Protein AF-A0A1D6PEP0-F1 (afdb_monomer_lite)

Secondary structure (DSSP, 8-state):
---HHHHHHHHHHHHHHHHHTTTBTTTB--SSGGGHHHHHHHHHHHHHHHHHHH-GGG-HHHHHHHHHHHHHHHHTSTT---SS------

Structure (mmCIF, N/CA/C/O backbone):
data_AF-A0A1D6PEP0-F1
#
_entry.id   AF-A0A1D6PEP0-F1
#
loop_
_atom_site.group_PDB
_atom_site.id
_atom_site.type_symbol
_atom_site.label_atom_id
_atom_site.label_alt_id
_atom_site.label_comp_id
_atom_site.label_asym_id
_atom_site.label_entity_id
_atom_site.label_seq_id
_atom_site.pdbx_PDB_ins_code
_atom_site.Cartn_x
_atom_site.Cartn_y
_atom_site.Cartn_z
_atom_site.occupancy
_atom_site.B_iso_or_equiv
_atom_site.auth_seq_id
_atom_site.auth_comp_id
_atom_site.auth_asym_id
_atom_site.auth_atom_id
_atom_site.pdbx_PDB_model_num
ATOM 1 N N . MET A 1 1 ? -3.926 16.954 15.192 1.00 41.94 1 MET A N 1
ATOM 2 C CA . MET A 1 1 ? -3.948 16.148 16.434 1.00 41.94 1 MET A CA 1
ATOM 3 C C . MET A 1 1 ? -4.340 14.731 16.054 1.00 41.94 1 MET A C 1
ATOM 5 O O . MET A 1 1 ? -5.505 14.510 15.761 1.00 41.94 1 MET A O 1
ATOM 9 N N . HIS A 1 2 ? -3.393 13.794 15.984 1.00 54.50 2 HIS A N 1
ATOM 10 C CA . HIS A 1 2 ? -3.740 12.384 15.783 1.00 54.50 2 HIS A CA 1
ATOM 11 C C . HIS A 1 2 ? -4.172 11.794 17.127 1.00 54.50 2 HIS A C 1
ATOM 13 O O . HIS A 1 2 ? -3.432 11.885 18.108 1.00 54.50 2 HIS A O 1
ATOM 19 N N . SER A 1 3 ? -5.387 11.248 17.194 1.00 79.94 3 SER A N 1
ATOM 20 C CA . SER A 1 3 ? -5.852 10.515 18.372 1.00 79.94 3 SER A CA 1
ATOM 21 C C . SER A 1 3 ? -5.025 9.234 18.548 1.00 79.94 3 SER A C 1
ATOM 23 O O . SER A 1 3 ? -4.448 8.716 17.589 1.00 79.94 3 SER A O 1
ATOM 25 N N . ALA A 1 4 ? -4.973 8.685 19.764 1.00 86.44 4 ALA A N 1
ATOM 26 C CA . ALA A 1 4 ? -4.284 7.415 20.015 1.00 86.44 4 ALA A CA 1
ATOM 27 C C . ALA A 1 4 ? -4.803 6.273 19.112 1.00 86.44 4 ALA A C 1
ATOM 29 O O . ALA A 1 4 ? -4.024 5.424 18.686 1.00 86.44 4 ALA A O 1
ATOM 30 N N . ALA A 1 5 ? -6.097 6.293 18.770 1.00 88.56 5 ALA A N 1
ATOM 31 C CA . ALA A 1 5 ? -6.714 5.336 17.854 1.00 88.56 5 ALA A CA 1
ATOM 32 C C . ALA A 1 5 ? -6.191 5.478 16.415 1.00 88.56 5 ALA A C 1
ATOM 34 O O . ALA A 1 5 ? -5.767 4.485 15.828 1.00 88.56 5 ALA A O 1
ATOM 35 N N . ALA A 1 6 ? -6.129 6.705 15.884 1.00 89.06 6 ALA A N 1
ATOM 36 C CA . ALA A 1 6 ? -5.593 6.963 14.545 1.00 89.06 6 ALA A CA 1
ATOM 37 C C . ALA A 1 6 ? -4.111 6.560 14.435 1.00 89.06 6 ALA A C 1
ATOM 39 O O . ALA A 1 6 ? -3.692 5.955 13.452 1.00 89.06 6 ALA A O 1
ATOM 40 N N . ASN A 1 7 ? -3.316 6.820 15.4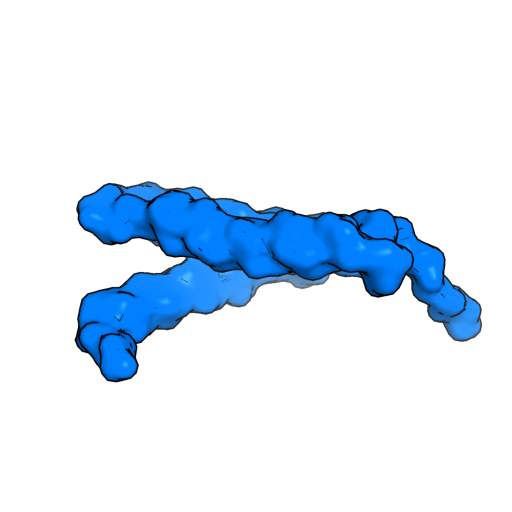80 1.00 93.56 7 ASN A N 1
ATOM 41 C CA . ASN A 1 7 ? -1.921 6.372 15.520 1.00 93.56 7 ASN A CA 1
ATOM 42 C C . ASN A 1 7 ? -1.804 4.843 15.512 1.00 93.56 7 ASN A C 1
ATOM 44 O O . ASN A 1 7 ? -0.932 4.303 14.835 1.00 93.56 7 ASN A O 1
ATOM 48 N N . LYS A 1 8 ? -2.679 4.140 16.242 1.00 95.69 8 LYS A N 1
ATOM 49 C CA . LYS A 1 8 ? -2.690 2.673 16.284 1.00 95.69 8 LYS A CA 1
ATOM 50 C C . LYS A 1 8 ? -3.040 2.072 14.919 1.00 95.69 8 LYS A C 1
ATOM 52 O O . LYS A 1 8 ? -2.357 1.148 14.490 1.00 95.69 8 LYS A O 1
ATOM 57 N N . GLN A 1 9 ? -4.043 2.627 14.238 1.00 95.94 9 GLN A N 1
ATOM 58 C CA . GLN A 1 9 ? -4.416 2.244 12.872 1.00 95.94 9 GLN A CA 1
ATOM 59 C C . GLN A 1 9 ? -3.245 2.429 11.905 1.00 95.94 9 GLN A C 1
ATOM 61 O O . GLN A 1 9 ? -2.858 1.482 11.226 1.00 95.94 9 GLN A O 1
ATOM 66 N N . ARG A 1 10 ? -2.600 3.603 11.932 1.00 94.56 10 ARG A N 1
ATOM 67 C CA . ARG A 1 10 ? -1.435 3.892 11.084 1.00 94.56 10 ARG A CA 1
ATOM 68 C C . ARG A 1 10 ? -0.289 2.909 11.314 1.00 94.56 10 ARG A C 1
ATOM 70 O O . ARG A 1 10 ? 0.300 2.423 10.358 1.00 94.56 10 ARG A O 1
ATOM 77 N N . VAL A 1 11 ? 0.033 2.607 12.574 1.00 97.38 11 VAL A N 1
ATOM 78 C CA . VAL A 1 11 ? 1.083 1.628 12.900 1.00 97.38 11 VAL A CA 1
ATOM 79 C C . VAL A 1 11 ? 0.712 0.237 12.391 1.00 97.38 11 VAL A C 1
ATOM 81 O O . VAL A 1 11 ? 1.574 -0.436 11.837 1.00 97.38 11 VAL A O 1
ATOM 84 N N . ALA A 1 12 ? -0.545 -0.190 12.535 1.00 98.12 12 ALA A N 1
ATOM 85 C CA . ALA A 1 12 ? -0.990 -1.490 12.040 1.00 98.12 12 ALA A CA 1
ATOM 86 C C . ALA A 1 12 ? -0.859 -1.605 10.513 1.00 98.12 12 ALA A C 1
ATOM 88 O O . ALA A 1 12 ? -0.322 -2.602 10.037 1.00 98.12 12 ALA A O 1
ATOM 89 N N . VAL A 1 13 ? -1.280 -0.576 9.766 1.00 98.06 13 VAL A N 1
ATOM 90 C CA . VAL A 1 13 ? -1.142 -0.521 8.299 1.00 98.06 13 VAL A CA 1
ATOM 91 C C . VAL A 1 13 ? 0.330 -0.569 7.891 1.00 98.06 13 VAL A C 1
ATOM 93 O O . VAL A 1 13 ? 0.701 -1.406 7.078 1.00 98.06 13 VAL A O 1
ATOM 96 N N . VAL A 1 14 ? 1.195 0.239 8.517 1.00 98.25 14 VAL A N 1
ATOM 97 C CA . VAL A 1 14 ? 2.639 0.236 8.216 1.00 98.25 14 VAL A CA 1
ATOM 98 C C . VAL A 1 14 ? 3.266 -1.130 8.498 1.00 98.25 14 VAL A C 1
ATOM 100 O O . VAL A 1 14 ? 3.970 -1.667 7.656 1.00 98.25 14 VAL A O 1
ATOM 103 N N . VAL A 1 15 ? 2.989 -1.740 9.653 1.00 98.62 15 VAL A N 1
ATOM 104 C CA . VAL A 1 15 ? 3.527 -3.074 9.968 1.00 98.62 15 VAL A CA 1
ATOM 105 C C . VAL A 1 15 ? 3.037 -4.120 8.964 1.00 98.62 15 VAL A C 1
ATOM 107 O O . VAL A 1 15 ? 3.824 -4.955 8.525 1.00 98.62 15 VAL A O 1
ATOM 110 N N . ALA A 1 16 ? 1.759 -4.079 8.579 1.00 98.62 16 ALA A N 1
ATOM 111 C CA . ALA A 1 16 ? 1.211 -4.997 7.587 1.00 98.62 16 ALA A CA 1
ATOM 112 C C . ALA A 1 16 ? 1.828 -4.788 6.191 1.00 98.62 16 ALA A C 1
ATOM 114 O O . ALA A 1 16 ? 2.071 -5.773 5.499 1.00 98.62 16 ALA A O 1
ATOM 115 N N . HIS A 1 17 ? 2.136 -3.546 5.804 1.00 98.62 17 HIS A N 1
ATOM 116 C CA . HIS A 1 17 ? 2.832 -3.196 4.556 1.00 98.62 17 HIS A CA 1
ATOM 117 C C . HIS A 1 17 ? 4.234 -3.811 4.499 1.00 98.62 17 HIS A C 1
ATOM 119 O O . HIS A 1 17 ? 4.551 -4.563 3.580 1.00 98.62 17 HIS A O 1
ATOM 125 N N . GLU A 1 18 ? 5.042 -3.601 5.539 1.00 98.56 18 GLU A N 1
ATOM 126 C CA . GLU A 1 18 ? 6.407 -4.147 5.595 1.00 98.56 18 GLU A CA 1
ATOM 127 C C . GLU A 1 18 ? 6.437 -5.683 5.695 1.00 98.56 18 GLU A C 1
ATOM 129 O O . GLU A 1 18 ? 7.366 -6.346 5.220 1.00 98.56 18 GLU A O 1
ATOM 134 N N . LEU A 1 19 ? 5.406 -6.282 6.302 1.00 98.62 19 LEU A N 1
ATOM 135 C CA . LEU A 1 19 ? 5.224 -7.732 6.287 1.00 98.62 19 LEU A CA 1
ATOM 136 C C . LEU A 1 19 ? 4.789 -8.236 4.906 1.00 98.62 19 LEU A C 1
ATOM 138 O O . LEU A 1 19 ? 5.274 -9.279 4.472 1.00 98.62 19 LEU A O 1
ATOM 142 N N . ALA A 1 20 ? 3.931 -7.509 4.187 1.00 98.44 20 ALA A N 1
ATOM 143 C CA . ALA A 1 20 ? 3.545 -7.859 2.821 1.00 98.44 20 ALA A CA 1
ATOM 144 C C . ALA A 1 20 ? 4.754 -7.844 1.871 1.00 98.44 20 ALA A C 1
ATOM 146 O O . ALA A 1 20 ? 4.867 -8.728 1.015 1.00 98.44 20 ALA A O 1
ATOM 147 N N . HIS A 1 21 ? 5.712 -6.936 2.089 1.00 98.50 21 HIS A N 1
ATOM 148 C CA . HIS A 1 21 ? 6.974 -6.912 1.349 1.00 98.50 21 HIS A CA 1
ATOM 149 C C . HIS A 1 21 ? 7.821 -8.180 1.484 1.00 98.50 21 HIS A C 1
ATOM 151 O O . HIS A 1 21 ? 8.623 -8.472 0.594 1.00 98.50 21 HIS A O 1
ATOM 157 N N . GLN A 1 22 ? 7.615 -8.997 2.525 1.00 98.38 22 GLN A N 1
ATOM 158 C CA . GLN A 1 22 ? 8.283 -10.300 2.618 1.00 98.38 22 GLN A CA 1
ATOM 159 C C . GLN A 1 22 ? 7.910 -11.221 1.444 1.00 98.38 22 GLN A C 1
ATOM 161 O O . GLN A 1 22 ? 8.748 -12.001 0.998 1.00 98.38 22 GLN A O 1
ATOM 166 N N . TRP A 1 23 ? 6.695 -11.091 0.896 1.00 97.69 23 TRP A N 1
ATOM 167 C CA . TRP A 1 23 ? 6.269 -11.791 -0.319 1.00 97.69 23 TRP A CA 1
ATOM 168 C C . TRP A 1 23 ? 6.447 -10.932 -1.576 1.00 97.69 23 TRP A C 1
ATOM 170 O O . TRP A 1 23 ? 7.045 -11.403 -2.542 1.00 97.69 23 TRP A O 1
ATOM 180 N N . PHE A 1 24 ? 5.969 -9.684 -1.563 1.00 95.50 24 PHE A N 1
ATOM 181 C CA . PHE A 1 24 ? 5.977 -8.774 -2.717 1.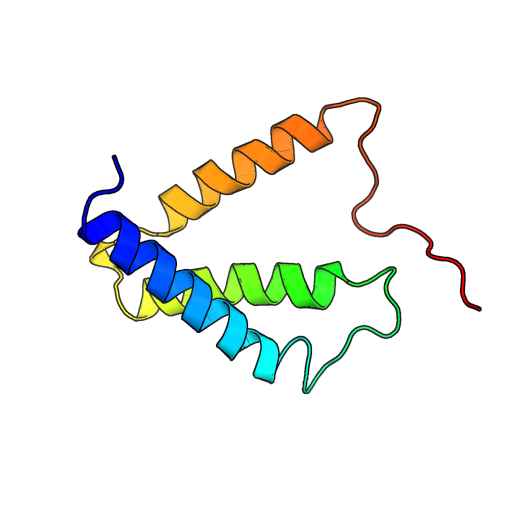00 95.50 24 PHE A CA 1
ATOM 182 C C . PHE A 1 24 ? 7.053 -7.698 -2.556 1.00 95.50 24 PHE A C 1
ATOM 184 O O . PHE A 1 24 ? 6.825 -6.634 -1.987 1.00 95.50 24 PHE A O 1
ATOM 191 N N . GLY A 1 25 ? 8.249 -8.002 -3.038 1.00 94.81 25 GLY A N 1
ATOM 192 C CA . GLY A 1 25 ? 9.441 -7.178 -2.897 1.00 94.81 25 GLY A CA 1
ATOM 193 C C . GLY A 1 25 ? 10.661 -8.029 -2.603 1.00 94.81 25 GLY A C 1
ATOM 194 O O . GLY A 1 25 ? 11.612 -8.018 -3.383 1.00 94.81 25 GLY A O 1
ATOM 195 N N . ASN A 1 26 ? 10.598 -8.829 -1.536 1.00 95.75 26 ASN A N 1
ATOM 196 C CA . ASN A 1 26 ? 11.700 -9.699 -1.130 1.00 95.75 26 ASN A CA 1
ATOM 197 C C . ASN A 1 26 ? 11.683 -11.050 -1.859 1.00 95.75 26 ASN A C 1
ATOM 199 O O . ASN A 1 26 ? 12.716 -11.469 -2.372 1.00 95.75 26 ASN A O 1
ATOM 203 N N . PHE A 1 27 ? 10.540 -11.750 -1.883 1.00 96.88 27 PHE A N 1
ATOM 204 C CA . PHE A 1 27 ? 10.447 -13.081 -2.500 1.00 96.88 27 PHE A CA 1
ATOM 205 C C . PHE A 1 27 ? 10.128 -13.019 -3.997 1.00 96.88 27 PHE A C 1
ATOM 207 O O . PHE A 1 27 ? 10.803 -13.655 -4.803 1.00 96.88 27 PHE A O 1
ATOM 214 N N . VAL A 1 28 ? 9.113 -12.239 -4.375 1.00 95.94 28 VAL A N 1
ATOM 215 C CA . VAL A 1 28 ? 8.825 -11.871 -5.764 1.00 95.94 28 VAL A CA 1
ATOM 216 C C . VAL A 1 28 ? 9.208 -10.410 -5.931 1.00 95.94 28 VAL A C 1
ATOM 218 O O . VAL A 1 28 ? 8.554 -9.536 -5.369 1.00 95.94 28 VAL A O 1
ATOM 221 N N . THR A 1 29 ? 10.277 -10.154 -6.677 1.00 96.00 29 THR A N 1
ATOM 222 C CA . THR A 1 29 ? 10.815 -8.809 -6.902 1.00 96.00 29 THR A CA 1
ATOM 223 C C . THR A 1 29 ? 10.523 -8.369 -8.330 1.00 96.00 29 THR A C 1
ATOM 225 O O . THR A 1 29 ? 10.671 -9.156 -9.265 1.00 96.00 29 THR A O 1
ATOM 228 N N . MET A 1 30 ? 10.131 -7.105 -8.502 1.00 96.25 30 MET A N 1
ATOM 229 C CA . MET A 1 30 ? 10.078 -6.451 -9.810 1.00 96.25 30 MET A CA 1
ATOM 230 C C . MET A 1 30 ? 11.367 -6.682 -10.620 1.00 96.25 30 MET A C 1
ATOM 232 O O . MET A 1 30 ? 12.469 -6.625 -10.076 1.00 96.25 30 MET A O 1
ATOM 236 N N . GLU A 1 31 ? 11.236 -6.903 -11.927 1.00 95.25 31 GLU A N 1
ATOM 237 C CA . GLU A 1 31 ? 12.402 -7.094 -12.803 1.00 95.25 31 GLU A CA 1
ATOM 238 C C . GLU A 1 31 ? 13.274 -5.832 -12.867 1.00 95.25 31 GLU A C 1
ATOM 240 O O . GLU A 1 31 ? 14.502 -5.904 -12.858 1.00 95.25 31 GLU A O 1
ATOM 245 N N . TRP A 1 32 ? 12.629 -4.665 -12.881 1.00 96.31 32 TRP A N 1
ATOM 246 C CA . T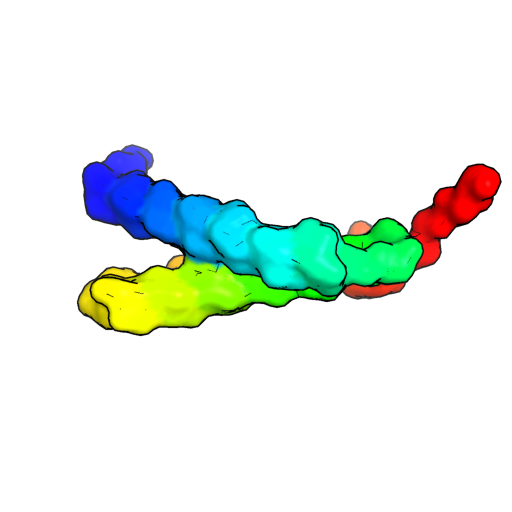RP A 1 32 ? 13.291 -3.371 -12.911 1.00 96.31 32 TRP A CA 1
ATOM 247 C C . TRP A 1 32 ? 12.455 -2.294 -12.219 1.00 96.31 32 TRP A C 1
ATOM 249 O O . TRP A 1 32 ? 11.257 -2.460 -11.982 1.00 96.31 32 TRP A O 1
ATOM 259 N N . TRP A 1 33 ? 13.086 -1.157 -11.926 1.00 95.81 33 TRP A N 1
ATOM 260 C CA . TRP A 1 33 ? 12.477 -0.018 -11.235 1.00 95.81 33 TRP A CA 1
ATOM 261 C C . TRP A 1 33 ? 11.286 0.600 -11.974 1.00 95.81 33 TRP A C 1
ATOM 263 O O . TRP A 1 33 ? 10.432 1.210 -11.337 1.00 95.81 33 TRP A O 1
ATOM 273 N N . THR A 1 34 ? 11.183 0.400 -13.292 1.00 96.06 34 THR A N 1
ATOM 274 C CA . THR A 1 34 ? 9.978 0.717 -14.085 1.00 96.06 34 THR A CA 1
ATOM 275 C C . THR A 1 34 ? 8.717 0.097 -13.487 1.00 96.06 34 THR A C 1
ATOM 277 O O . THR A 1 34 ? 7.641 0.685 -13.563 1.00 96.06 34 THR A O 1
ATOM 280 N N . HIS A 1 35 ? 8.856 -1.068 -12.850 1.00 95.69 35 HIS A N 1
ATOM 281 C CA . HIS A 1 35 ? 7.766 -1.830 -12.258 1.00 95.69 35 HIS A CA 1
ATOM 282 C C . HIS A 1 35 ? 7.743 -1.746 -10.723 1.00 95.69 35 HIS A C 1
ATOM 284 O O . HIS A 1 35 ? 7.161 -2.616 -10.081 1.00 95.69 35 HIS A O 1
ATOM 290 N N . LEU A 1 36 ? 8.324 -0.698 -10.116 1.00 96.06 36 LEU A N 1
ATOM 291 C CA . LEU A 1 36 ? 8.304 -0.482 -8.657 1.00 96.06 36 LEU A CA 1
ATOM 292 C C . LEU A 1 36 ? 6.891 -0.551 -8.060 1.00 96.06 36 LEU A C 1
ATOM 294 O O . LEU A 1 36 ? 6.695 -1.050 -6.950 1.00 96.06 36 LEU A O 1
ATOM 298 N N . TRP A 1 37 ? 5.897 -0.107 -8.827 1.00 95.44 37 TRP A N 1
ATOM 299 C CA . TRP A 1 37 ? 4.492 -0.164 -8.443 1.00 95.44 37 TRP A CA 1
ATOM 300 C C . TRP A 1 37 ? 4.005 -1.588 -8.122 1.00 95.44 37 TRP A C 1
ATOM 302 O O . TRP A 1 37 ? 3.101 -1.733 -7.301 1.00 95.44 37 TRP A O 1
ATOM 312 N N . LEU A 1 38 ? 4.601 -2.633 -8.718 1.00 95.94 38 LEU A N 1
ATOM 313 C CA . LEU A 1 38 ? 4.255 -4.027 -8.424 1.00 95.94 38 LEU A CA 1
ATOM 314 C C . LEU A 1 38 ? 4.585 -4.401 -6.982 1.00 95.94 38 LEU A C 1
ATOM 316 O O . LEU A 1 38 ? 3.856 -5.187 -6.392 1.00 95.94 38 LEU A O 1
ATOM 320 N N . ASN A 1 39 ? 5.646 -3.840 -6.406 1.00 97.19 39 ASN A N 1
ATOM 321 C CA . ASN A 1 39 ? 5.994 -4.101 -5.015 1.00 97.19 39 ASN A CA 1
ATOM 322 C C . ASN A 1 39 ? 5.169 -3.200 -4.089 1.00 97.19 39 ASN A C 1
ATOM 324 O O . ASN A 1 39 ? 4.412 -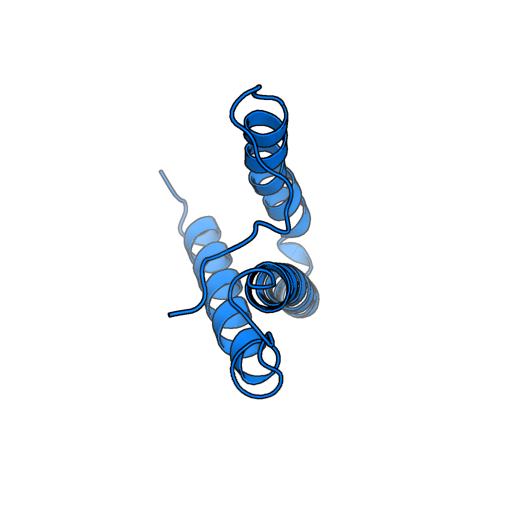3.689 -3.254 1.00 97.19 39 ASN A O 1
ATOM 328 N N . GLU A 1 40 ? 5.277 -1.881 -4.263 1.00 97.50 40 GLU A N 1
ATOM 329 C CA . GLU A 1 40 ? 4.691 -0.897 -3.342 1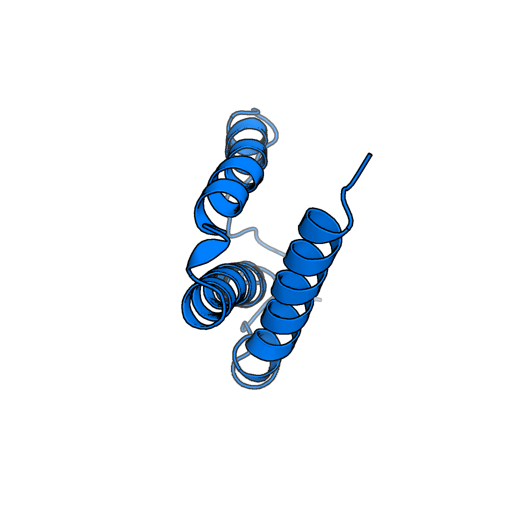.00 97.50 40 GLU A CA 1
ATOM 330 C C . GLU A 1 40 ? 3.160 -0.863 -3.402 1.00 97.50 40 GLU A C 1
ATOM 332 O O . GLU A 1 40 ? 2.488 -0.803 -2.371 1.00 97.50 40 GLU A O 1
ATOM 337 N N . GLY A 1 41 ? 2.586 -0.944 -4.605 1.00 96.31 41 GLY A N 1
ATOM 338 C CA . GLY A 1 41 ? 1.138 -0.932 -4.803 1.00 96.31 41 GLY A CA 1
ATOM 339 C C . GLY A 1 41 ? 0.469 -2.183 -4.236 1.00 96.31 41 GLY A C 1
ATOM 340 O O . GLY A 1 41 ? -0.547 -2.077 -3.546 1.00 96.31 41 GLY A O 1
ATOM 341 N N . PHE A 1 42 ? 1.060 -3.364 -4.459 1.00 96.56 42 PHE A N 1
ATOM 342 C CA . PHE A 1 42 ? 0.552 -4.608 -3.872 1.00 96.56 42 PHE A CA 1
ATOM 343 C C . PHE A 1 42 ? 0.725 -4.637 -2.356 1.00 96.56 42 PHE A C 1
ATOM 345 O O . PHE A 1 42 ? -0.229 -4.990 -1.665 1.00 96.56 42 PHE A O 1
ATOM 352 N N . ALA A 1 43 ? 1.891 -4.250 -1.826 1.00 98.25 43 ALA A N 1
ATOM 353 C CA . ALA A 1 43 ? 2.112 -4.198 -0.382 1.00 98.25 43 ALA A CA 1
ATOM 354 C C . ALA A 1 43 ? 1.116 -3.254 0.306 1.00 98.25 43 ALA A C 1
ATOM 356 O O . ALA A 1 43 ? 0.490 -3.646 1.293 1.00 98.25 43 ALA A O 1
ATOM 357 N N . THR A 1 44 ? 0.858 -2.084 -0.291 1.00 97.81 44 THR A N 1
ATOM 358 C CA . THR A 1 44 ? -0.144 -1.133 0.209 1.00 97.81 44 THR A CA 1
ATOM 359 C C . THR A 1 44 ? -1.530 -1.771 0.227 1.00 97.81 44 THR A C 1
ATOM 361 O O . THR A 1 44 ? -2.190 -1.779 1.264 1.00 97.81 44 THR A O 1
ATOM 364 N N . TRP A 1 45 ? -1.980 -2.366 -0.881 1.00 97.81 45 TRP A N 1
ATOM 365 C CA . TRP A 1 45 ? -3.311 -2.978 -0.950 1.00 97.81 45 TRP A CA 1
ATOM 366 C C . TRP A 1 45 ? -3.476 -4.155 0.028 1.00 97.81 45 TRP A C 1
ATOM 368 O O . TRP A 1 45 ? -4.479 -4.232 0.741 1.00 97.81 45 TRP A O 1
ATOM 378 N N . VAL A 1 46 ? -2.472 -5.036 0.120 1.00 98.25 46 VAL A N 1
ATOM 379 C CA . VAL A 1 46 ? -2.460 -6.162 1.068 1.00 98.25 46 VAL A CA 1
ATOM 380 C C . VAL A 1 46 ? -2.467 -5.665 2.512 1.00 98.25 46 VAL A C 1
ATOM 382 O O . VAL A 1 46 ? -3.129 -6.278 3.347 1.00 98.25 46 VAL A O 1
ATOM 385 N N . SER A 1 47 ? -1.787 -4.557 2.820 1.00 98.44 47 SER A N 1
ATOM 386 C CA . SER A 1 47 ? -1.761 -4.000 4.176 1.00 98.44 47 SER A CA 1
ATOM 387 C C . SER A 1 47 ? -3.162 -3.619 4.666 1.00 98.44 47 SER A C 1
ATOM 389 O O . SER A 1 47 ? -3.559 -4.013 5.764 1.00 98.44 47 SER A O 1
ATOM 391 N N . TYR A 1 48 ? -3.951 -2.946 3.823 1.00 98.25 48 TYR A N 1
ATOM 392 C CA . TYR A 1 48 ? -5.325 -2.555 4.133 1.00 98.25 48 TYR A CA 1
ATOM 393 C C . TYR A 1 48 ? -6.257 -3.762 4.204 1.00 98.25 48 TYR A C 1
ATOM 395 O O . TYR A 1 48 ? -7.046 -3.858 5.143 1.00 98.25 48 TYR A O 1
ATOM 403 N N . LEU A 1 49 ? -6.114 -4.721 3.282 1.00 98.44 49 LEU A N 1
ATOM 404 C CA . LEU A 1 49 ? -6.850 -5.982 3.334 1.00 98.44 49 LEU A CA 1
ATOM 405 C C . LEU A 1 49 ? -6.578 -6.736 4.643 1.00 98.44 49 LEU A C 1
ATOM 407 O O . LEU A 1 49 ? -7.515 -7.153 5.315 1.00 98.44 49 LEU A O 1
ATOM 411 N N . ALA A 1 50 ? -5.313 -6.901 5.028 1.00 98.38 50 ALA A N 1
ATOM 412 C CA . ALA A 1 50 ? -4.939 -7.619 6.241 1.00 98.38 50 ALA A CA 1
ATOM 413 C C . ALA A 1 50 ? -5.450 -6.912 7.503 1.00 98.38 50 ALA A C 1
ATOM 415 O O . ALA A 1 50 ? -6.020 -7.559 8.381 1.00 98.38 50 ALA A O 1
ATOM 416 N N . VAL A 1 51 ? -5.287 -5.589 7.598 1.00 98.44 51 VAL A N 1
ATOM 417 C CA . VAL A 1 51 ? -5.774 -4.816 8.750 1.00 98.44 51 VAL A CA 1
ATOM 418 C C . VAL A 1 51 ? -7.297 -4.873 8.858 1.00 98.44 51 VAL A C 1
ATOM 420 O O . VAL A 1 51 ? -7.797 -5.039 9.966 1.00 98.44 51 VAL A O 1
ATOM 423 N N . ASP A 1 52 ? -8.029 -4.809 7.745 1.00 98.38 52 ASP A N 1
ATOM 424 C CA . ASP A 1 52 ? -9.489 -4.967 7.723 1.00 98.38 52 ASP A CA 1
ATOM 425 C C . ASP A 1 52 ? -9.931 -6.370 8.179 1.00 98.38 52 ASP A C 1
ATOM 427 O O . ASP A 1 52 ? -10.899 -6.506 8.921 1.00 98.38 52 ASP A O 1
ATOM 431 N N . GLN A 1 53 ? -9.179 -7.421 7.828 1.00 98.25 53 GLN A N 1
ATOM 432 C CA . GLN A 1 53 ? -9.439 -8.779 8.324 1.00 98.25 53 GLN A CA 1
ATOM 433 C C . GLN A 1 53 ? -9.192 -8.924 9.835 1.00 98.25 53 GLN A C 1
ATOM 435 O O . GLN A 1 53 ? -9.934 -9.636 10.511 1.00 98.25 53 GLN A O 1
ATOM 440 N N . PHE A 1 54 ? -8.155 -8.278 10.379 1.00 97.94 54 PHE A N 1
ATOM 441 C CA . PHE A 1 54 ? -7.837 -8.356 11.811 1.00 97.94 54 PHE A CA 1
ATOM 442 C C . PHE A 1 54 ? -8.686 -7.419 12.681 1.00 97.94 54 PHE A C 1
ATOM 444 O O . PHE A 1 54 ? -8.967 -7.756 13.832 1.00 97.94 54 PHE A O 1
ATOM 451 N N . PHE A 1 55 ? -9.071 -6.257 12.151 1.00 97.50 55 PHE A N 1
ATOM 452 C CA . PHE A 1 55 ? -9.768 -5.182 12.865 1.00 97.50 55 PHE A CA 1
ATOM 453 C C . PHE A 1 55 ? -10.903 -4.589 12.004 1.00 97.50 55 PHE A C 1
ATOM 455 O O . PHE A 1 55 ? -10.853 -3.408 11.637 1.00 97.50 55 PHE A O 1
ATOM 462 N N . PRO A 1 56 ? -11.937 -5.380 11.660 1.00 97.12 56 PRO A N 1
ATOM 463 C CA . PRO A 1 56 ? -13.006 -4.951 10.750 1.00 97.12 56 PRO A CA 1
ATOM 464 C C . PRO A 1 56 ? -13.782 -3.731 11.265 1.00 97.12 56 PRO A C 1
ATOM 466 O O . PRO A 1 56 ? -14.328 -2.946 10.492 1.00 97.12 56 PRO A O 1
ATOM 469 N N . GLU A 1 57 ? -13.813 -3.508 12.579 1.00 96.50 57 GLU A N 1
ATOM 470 C CA . GLU A 1 57 ? -14.483 -2.364 13.191 1.00 96.50 57 GLU A CA 1
ATOM 471 C C . GLU A 1 57 ? -13.787 -1.019 12.917 1.00 96.50 57 GLU A C 1
ATOM 473 O O . GLU A 1 57 ? -14.386 0.041 13.113 1.00 96.50 57 GLU A O 1
ATOM 478 N N . TRP A 1 58 ? -12.533 -1.034 12.452 1.00 96.38 58 TRP A N 1
ATOM 479 C CA . TRP A 1 58 ? -11.777 0.181 12.136 1.00 96.38 58 TRP A CA 1
ATOM 480 C C . TRP A 1 58 ? -12.170 0.810 10.801 1.00 96.38 58 TRP A C 1
ATOM 482 O O . TRP A 1 58 ? -11.867 1.987 10.604 1.00 96.38 58 TRP A O 1
ATOM 492 N N . ASN A 1 59 ? -12.856 0.068 9.921 1.00 94.62 59 ASN A N 1
ATOM 493 C CA . ASN A 1 59 ? -13.282 0.524 8.594 1.00 94.62 59 ASN A CA 1
ATOM 494 C C . ASN A 1 59 ? -12.137 1.180 7.796 1.00 94.62 59 ASN A C 1
ATOM 496 O O . ASN A 1 59 ? -12.314 2.240 7.198 1.00 94.62 59 ASN A O 1
ATOM 500 N N . VAL A 1 60 ? -10.946 0.572 7.798 1.00 96.56 60 VAL A N 1
ATOM 501 C CA . VAL A 1 60 ? -9.715 1.183 7.254 1.00 96.56 60 VAL A CA 1
ATOM 502 C C . VAL A 1 60 ? -9.781 1.502 5.758 1.00 96.56 60 VAL A C 1
ATOM 504 O O . VAL A 1 60 ? -9.050 2.364 5.282 1.00 96.56 60 VAL A O 1
ATOM 507 N N . TRP A 1 61 ? -10.708 0.898 5.015 1.00 96.94 61 TRP A N 1
ATOM 508 C CA . TRP A 1 61 ? -10.950 1.239 3.614 1.00 96.94 61 TRP A CA 1
ATOM 509 C C . TRP A 1 61 ? -11.427 2.681 3.393 1.00 96.94 61 TRP A C 1
ATOM 511 O O . TRP A 1 61 ? -11.191 3.233 2.320 1.00 96.94 61 TRP A O 1
ATOM 521 N N . THR A 1 62 ? -12.047 3.336 4.382 1.00 94.81 62 THR A N 1
ATOM 522 C CA . THR A 1 62 ? -12.358 4.772 4.260 1.00 94.81 62 THR A CA 1
ATOM 523 C C . THR A 1 62 ? -11.081 5.610 4.235 1.00 94.81 62 THR A C 1
ATOM 525 O O . THR A 1 62 ? -10.970 6.516 3.415 1.00 94.81 62 THR A O 1
ATOM 528 N N . GLN A 1 63 ? -10.085 5.245 5.048 1.00 92.75 63 GLN A N 1
ATOM 529 C CA . GLN A 1 63 ? -8.762 5.879 5.057 1.00 92.75 63 GLN A CA 1
ATOM 530 C C . GLN A 1 63 ? -8.030 5.620 3.738 1.00 92.75 63 GLN A C 1
ATOM 532 O O . GLN A 1 63 ? -7.497 6.553 3.146 1.00 92.75 63 GLN A O 1
ATOM 537 N N . PHE A 1 64 ? -8.103 4.393 3.210 1.00 95.56 64 PHE A N 1
ATOM 538 C CA . PHE A 1 64 ? -7.552 4.063 1.892 1.00 95.56 64 PHE A CA 1
ATOM 539 C C . PHE A 1 64 ? -8.110 4.970 0.781 1.00 95.56 64 PHE A C 1
ATOM 541 O O . PHE A 1 64 ? -7.360 5.453 -0.071 1.00 95.56 64 PHE A O 1
ATOM 548 N N . LEU A 1 65 ? -9.423 5.234 0.786 1.00 95.50 65 LEU A N 1
ATOM 549 C CA . LEU A 1 65 ? -10.062 6.135 -0.179 1.00 95.50 65 LEU A CA 1
ATOM 550 C C . LEU A 1 65 ? -9.609 7.591 -0.004 1.00 95.50 65 LEU A C 1
ATOM 552 O O . LEU A 1 65 ? -9.356 8.275 -0.997 1.00 95.50 65 LEU A O 1
ATOM 556 N N . GLU A 1 66 ? -9.492 8.064 1.239 1.00 92.62 66 GLU A N 1
ATOM 557 C CA . GLU A 1 66 ? -9.001 9.412 1.549 1.00 92.62 66 GLU A CA 1
ATOM 558 C C . GLU A 1 66 ? -7.551 9.614 1.083 1.00 92.62 66 GLU A C 1
ATOM 560 O O . GLU A 1 66 ? -7.237 10.635 0.467 1.00 92.62 66 GLU A O 1
ATOM 565 N N . GLU A 1 67 ? -6.681 8.630 1.310 1.00 91.12 67 GLU A N 1
ATOM 566 C CA . GLU A 1 67 ? -5.286 8.653 0.858 1.00 91.12 67 GLU A CA 1
ATOM 567 C C . GLU A 1 67 ? -5.189 8.574 -0.673 1.00 91.12 67 GLU A C 1
ATOM 569 O O . GLU A 1 67 ? -4.469 9.360 -1.295 1.00 91.12 67 GLU A O 1
ATOM 574 N N . SER A 1 68 ? -5.994 7.716 -1.309 1.00 94.56 68 SER A N 1
ATOM 575 C CA . SER A 1 68 ? -6.060 7.593 -2.775 1.00 94.56 68 SER A CA 1
ATOM 576 C C . SER A 1 68 ? -6.504 8.890 -3.457 1.00 94.56 68 SER A C 1
ATOM 578 O O . SER A 1 68 ? -6.049 9.209 -4.558 1.00 94.56 68 SER A O 1
ATOM 580 N N . ALA A 1 69 ? -7.346 9.694 -2.798 1.00 95.31 69 ALA A N 1
ATOM 581 C CA . ALA A 1 69 ? -7.787 10.982 -3.327 1.00 95.31 69 ALA A CA 1
ATOM 582 C C . ALA A 1 69 ? -6.630 11.978 -3.529 1.00 95.31 69 ALA A C 1
ATOM 584 O O . ALA A 1 69 ? -6.730 12.867 -4.378 1.00 95.31 69 ALA A O 1
ATOM 585 N N . ILE A 1 70 ? -5.527 11.843 -2.783 1.00 92.81 70 ILE A N 1
ATOM 586 C CA . ILE A 1 70 ? -4.299 12.620 -3.011 1.00 92.81 70 ILE A CA 1
ATOM 587 C C . ILE A 1 70 ? -3.667 12.204 -4.343 1.00 92.81 70 ILE A C 1
ATOM 589 O O . ILE A 1 70 ? -3.325 13.072 -5.146 1.00 92.81 70 ILE A O 1
ATOM 593 N N . GLY A 1 71 ? -3.588 10.896 -4.606 1.00 92.31 71 GLY A N 1
ATOM 594 C CA . GLY A 1 71 ? -3.112 10.341 -5.874 1.00 92.31 71 GLY A CA 1
ATOM 595 C C . GLY A 1 71 ? -3.901 10.873 -7.069 1.00 92.31 71 GLY A C 1
ATOM 596 O O . GLY A 1 71 ? -3.306 11.408 -7.997 1.00 92.31 71 GLY A O 1
ATOM 597 N N . PHE A 1 72 ? -5.237 10.857 -7.005 1.00 95.38 72 PHE A N 1
ATOM 598 C CA . PHE A 1 72 ? -6.085 11.396 -8.081 1.00 95.38 72 PHE A CA 1
ATOM 599 C C . PHE A 1 72 ? -5.868 12.890 -8.342 1.00 95.38 72 PHE A C 1
ATOM 601 O O . PHE A 1 72 ? -5.905 13.335 -9.487 1.00 95.38 72 PHE A O 1
ATOM 608 N N . LYS A 1 73 ? -5.627 13.688 -7.293 1.00 96.31 73 LYS A N 1
ATOM 609 C CA . LYS A 1 73 ? -5.327 15.119 -7.455 1.00 96.31 73 LYS A CA 1
ATOM 610 C C . LYS A 1 73 ? -3.997 15.349 -8.166 1.00 96.31 73 LYS A C 1
ATOM 612 O O . LYS A 1 73 ? -3.907 16.283 -8.955 1.00 96.31 73 LYS A O 1
ATOM 617 N N . LEU A 1 74 ? -2.983 14.537 -7.866 1.00 96.00 74 LEU A N 1
ATOM 618 C CA . LEU A 1 74 ? -1.674 14.617 -8.516 1.00 96.00 74 LEU A CA 1
ATOM 619 C C . LEU A 1 74 ? -1.737 14.121 -9.962 1.00 96.00 74 LEU A C 1
ATOM 621 O O . LEU A 1 74 ? -1.171 14.764 -10.841 1.00 96.00 74 LEU A O 1
ATOM 625 N N . ASP A 1 75 ? -2.468 13.036 -10.209 1.00 96.50 75 ASP A N 1
ATOM 626 C CA . ASP A 1 75 ? -2.652 12.454 -11.541 1.00 96.50 75 ASP A CA 1
ATOM 627 C C . ASP A 1 75 ? -3.367 13.415 -12.509 1.00 96.50 75 ASP A C 1
ATOM 629 O O . ASP A 1 75 ? -3.049 13.474 -13.694 1.00 96.50 75 ASP A O 1
ATOM 633 N N . ALA A 1 76 ? -4.264 14.258 -11.985 1.00 97.00 76 ALA A N 1
ATOM 634 C CA . ALA A 1 76 ? -4.953 15.298 -12.750 1.00 97.00 76 ALA A CA 1
ATOM 635 C C . ALA A 1 76 ? -4.053 16.471 -13.199 1.00 97.00 76 ALA A C 1
ATOM 637 O O . ALA A 1 76 ? -4.495 17.316 -13.983 1.00 97.00 76 ALA A O 1
ATOM 638 N N . LEU A 1 77 ? -2.817 16.580 -12.697 1.00 97.06 77 LEU A N 1
ATOM 639 C CA . LEU A 1 77 ? -1.883 17.630 -13.103 1.00 97.06 77 LEU A CA 1
ATOM 640 C C . LEU A 1 77 ? -1.210 17.267 -14.428 1.00 97.06 77 LEU A C 1
ATOM 642 O O . LEU A 1 77 ? -0.817 16.132 -14.646 1.00 97.06 77 LEU A O 1
ATOM 646 N N . ALA A 1 78 ? -0.945 18.262 -15.278 1.00 94.88 78 ALA A N 1
ATOM 647 C CA . ALA A 1 78 ? -0.209 18.043 -16.530 1.00 94.88 78 ALA A CA 1
ATOM 648 C C . ALA A 1 78 ? 1.235 17.533 -16.326 1.00 94.88 78 ALA A C 1
ATOM 650 O O . ALA A 1 78 ? 1.848 17.036 -17.264 1.00 94.88 78 ALA A O 1
ATOM 651 N N . GLY A 1 79 ? 1.784 17.697 -15.117 1.00 94.12 79 GLY A N 1
ATOM 652 C CA . GLY A 1 79 ? 3.091 17.168 -14.722 1.00 94.12 79 GLY A CA 1
ATOM 653 C C . GLY A 1 79 ? 3.042 15.764 -14.114 1.00 94.12 79 GLY A C 1
ATOM 654 O O . GLY A 1 79 ? 4.036 15.353 -13.518 1.00 94.12 79 GLY A O 1
ATOM 655 N N . SER A 1 80 ? 1.906 15.063 -14.192 1.00 95.62 80 SER A N 1
ATOM 656 C CA . SER A 1 80 ? 1.811 13.659 -13.796 1.00 95.62 80 SER A CA 1
ATOM 657 C C . SER A 1 80 ? 2.601 12.759 -14.749 1.00 95.62 80 SER A C 1
ATOM 659 O O . SER A 1 80 ? 3.172 13.199 -15.753 1.00 95.62 80 SER A O 1
ATOM 6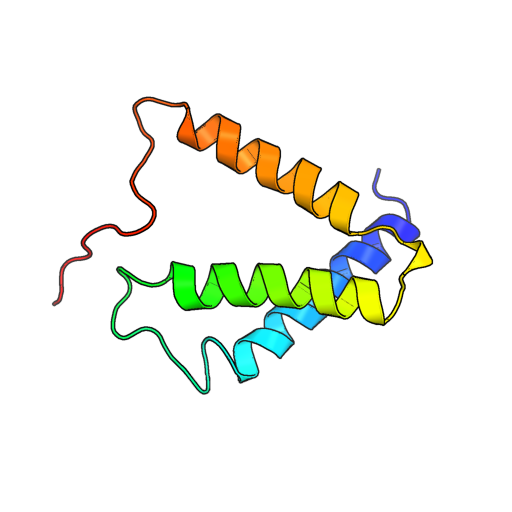61 N N . HIS A 1 81 ? 2.669 11.477 -14.413 1.00 94.12 81 HIS A N 1
ATOM 662 C CA . HIS A 1 81 ? 3.324 10.479 -15.237 1.00 94.12 81 HIS A CA 1
ATOM 663 C C . HIS A 1 81 ? 2.551 9.155 -15.188 1.00 94.12 81 HIS A C 1
ATOM 665 O O . HIS A 1 81 ? 1.896 8.870 -14.183 1.00 94.12 81 HIS A O 1
ATOM 671 N N . PRO A 1 82 ? 2.646 8.313 -16.234 1.00 95.12 82 PRO A N 1
ATOM 672 C CA . PRO A 1 82 ? 2.151 6.942 -16.181 1.00 95.12 82 PRO A CA 1
ATOM 673 C C . PRO A 1 82 ? 2.732 6.167 -14.993 1.00 95.12 82 PRO A C 1
ATOM 675 O O . PRO A 1 82 ? 3.850 6.431 -14.561 1.00 95.12 82 PRO A O 1
ATOM 678 N N . ILE A 1 83 ? 2.004 5.168 -14.492 1.00 93.75 83 ILE A N 1
ATOM 679 C CA . ILE A 1 83 ? 2.473 4.311 -13.386 1.00 93.75 83 ILE A CA 1
ATOM 680 C C . ILE A 1 83 ? 3.802 3.614 -13.729 1.00 93.75 83 ILE A C 1
ATOM 682 O O . ILE A 1 83 ? 4.667 3.470 -12.868 1.00 93.75 83 ILE A O 1
ATOM 686 N N . GLU A 1 84 ? 3.979 3.216 -14.988 1.00 93.44 84 GLU A N 1
ATOM 687 C CA . GLU A 1 84 ? 5.229 2.660 -15.496 1.00 93.44 84 GLU A CA 1
ATOM 688 C C . GLU A 1 84 ? 6.021 3.741 -16.235 1.00 93.44 84 GLU A C 1
ATOM 690 O O . GLU A 1 84 ? 5.589 4.256 -17.267 1.00 93.44 84 GLU A O 1
ATOM 695 N N . MET A 1 85 ? 7.194 4.077 -15.705 1.00 91.88 85 MET A N 1
ATOM 696 C CA . MET A 1 85 ? 8.098 5.066 -16.287 1.00 91.88 85 MET A CA 1
ATOM 697 C C . MET A 1 85 ? 9.439 4.429 -16.591 1.00 91.88 85 MET A C 1
ATOM 699 O O . MET A 1 85 ? 10.020 3.769 -15.733 1.00 91.88 85 MET A O 1
ATOM 703 N N . TYR A 1 86 ? 9.951 4.662 -17.801 1.00 91.12 86 TYR A N 1
ATOM 704 C CA . TYR A 1 86 ? 11.271 4.182 -18.190 1.00 91.12 86 TYR A CA 1
ATOM 705 C C . TYR A 1 86 ? 12.356 4.759 -17.275 1.00 91.12 86 TYR A C 1
ATOM 707 O O . TYR A 1 86 ? 12.516 5.976 -17.169 1.00 91.12 86 TYR A O 1
ATOM 715 N N . ILE A 1 87 ? 13.129 3.869 -16.656 1.00 91.06 87 ILE A N 1
ATOM 716 C CA . ILE A 1 87 ? 14.294 4.207 -15.842 1.00 91.06 87 ILE A CA 1
ATOM 717 C C . ILE A 1 87 ? 15.523 3.643 -16.547 1.00 91.06 87 ILE A C 1
ATOM 719 O O . ILE A 1 87 ? 15.573 2.452 -16.859 1.00 91.06 87 ILE A O 1
ATOM 723 N N . LEU A 1 88 ? 16.496 4.520 -16.811 1.00 88.06 88 LEU A N 1
ATOM 724 C CA . LEU A 1 88 ? 17.749 4.173 -17.479 1.00 88.06 88 LEU A CA 1
ATOM 725 C C . LEU A 1 88 ? 18.427 2.997 -16.770 1.00 88.06 88 LEU A C 1
ATOM 727 O O . LEU A 1 88 ? 18.661 3.051 -15.564 1.00 88.06 88 LEU A O 1
ATOM 731 N N . HIS A 1 89 ? 18.761 1.965 -17.539 1.00 77.69 89 HIS A N 1
ATOM 732 C CA . HIS A 1 89 ? 19.655 0.902 -17.096 1.00 77.69 89 HIS A CA 1
ATOM 733 C C . HIS A 1 89 ? 21.098 1.399 -17.248 1.00 77.69 89 HIS A C 1
ATOM 735 O O . HIS A 1 89 ? 21.440 1.968 -18.287 1.00 77.69 89 HIS A O 1
ATOM 741 N N . SER A 1 90 ? 21.906 1.248 -16.196 1.00 69.69 90 SER A N 1
ATOM 742 C CA . SER A 1 90 ? 23.342 1.566 -16.207 1.00 69.69 90 SER A CA 1
ATOM 743 C C . SER A 1 90 ? 24.148 0.538 -16.985 1.00 69.69 90 SER A C 1
ATOM 745 O O . SER A 1 90 ? 23.863 -0.662 -16.767 1.00 69.69 90 SER A O 1
#

Sequence (90 aa):
MHSAAANKQRVAVVVAHELAHQWFGNFVTMEWWTHLWLNEGFATWVSYLAVDQFFPEWNVWTQFLEESAIGFKLDALAGSHPIEMYILHS

InterPro domains:
  IPR001930 Peptidase M1, alanine aminopeptidase/leukotriene A4 hydrolase [PR00756] (14-29)
  IPR001930 Peptidase M1, alanine aminopeptidase/leukotriene A4 hydrolase [PR00756] (33-45)
  IPR014782 Peptidase M1, membrane alanine aminopeptidase [PF01433] (3-87)
  IPR027268 Peptidase M4/M1, CTD superfamily [G3DSA:1.10.390.10] (1-89)
  IPR050344 Peptidase M1 family aminopeptidases [PTHR11533] (3-90)

Radius of gyration: 15.25 Å; chains: 1; bounding box: 38×31×38 Å

Foldseek 3Di:
DQDPLNVVLVVQLVVQLVVQCVVQPVVDNDPDPLVVCSRNVRSNVRSQVVCCVVCVVVVCVVVVVVVVVVVVVQCPDPPDDPSGDDDDDD

pLDDT: mean 94.04, std 8.27, range [41.94, 98.62]

Organism: Zea mays (NCBI:txid4577)